Protein AF-A0A3B9Q1L4-F1 (afdb_monomer)

Foldseek 3Di:
DVVVVVVVVVVVCVVVVNDPADPVQCVDPVRVQQLLVVLVCVVVPVDDHDPVSNVVSPVQLVVQQVVVVVVLVVVVVLVVVCVVVVWDKDKDDPNNCCVPPPVRRSRGDDDDTDMDTDPVCVVVSVVD

Radius of gyration: 18.32 Å; Cα contacts (8 Å, |Δi|>4): 114; chains: 1; bounding box: 46×23×54 Å

Nearest PDB structures (foldseek):
  1sbx-assembly1_A  TM=4.280E-01  e=2.313E+00  Homo sapiens
  3eq5-assembly1_A  TM=3.734E-01  e=8.902E+00  Homo sapiens

pLDDT: mean 89.26, std 8.15, range [62.25, 97.38]

Mean predicted aligned error: 5.05 Å

Structure (mmCIF, N/CA/C/O backbone):
data_AF-A0A3B9Q1L4-F1
#
_entry.id   AF-A0A3B9Q1L4-F1
#
loop_
_atom_site.group_PDB
_atom_site.id
_atom_site.type_symbol
_atom_site.label_atom_id
_atom_site.label_alt_id
_atom_site.label_comp_id
_atom_site.label_asym_id
_atom_site.label_entity_id
_atom_site.label_seq_id
_atom_site.pdbx_PDB_ins_code
_atom_site.Cartn_x
_atom_site.Cartn_y
_atom_site.Cartn_z
_atom_site.occupancy
_atom_site.B_iso_or_equiv
_atom_site.auth_seq_id
_atom_site.auth_comp_id
_atom_site.auth_asym_id
_atom_site.auth_atom_id
_atom_site.pdbx_PDB_model_num
ATOM 1 N N . MET A 1 1 ? 1.280 -13.756 -6.391 1.00 62.25 1 MET A N 1
ATOM 2 C CA . MET A 1 1 ? 1.049 -12.297 -6.293 1.00 62.25 1 MET A CA 1
ATOM 3 C C . MET A 1 1 ? 1.694 -11.545 -7.456 1.00 62.25 1 MET A C 1
ATOM 5 O O . MET A 1 1 ? 0.978 -10.862 -8.173 1.00 62.25 1 MET A O 1
ATOM 9 N N . TYR A 1 2 ? 3.001 -11.703 -7.700 1.00 76.88 2 TYR A N 1
ATOM 10 C CA . TYR A 1 2 ? 3.711 -10.905 -8.712 1.00 76.88 2 TYR A CA 1
ATOM 11 C C . TYR A 1 2 ? 3.271 -11.139 -10.164 1.00 76.88 2 TYR A C 1
ATOM 13 O O . TYR A 1 2 ? 3.300 -10.200 -10.945 1.00 76.88 2 TYR A O 1
ATOM 21 N N . GLN A 1 3 ? 2.778 -12.331 -10.519 1.00 82.38 3 GLN A N 1
ATOM 22 C CA . GLN A 1 3 ? 2.306 -12.624 -11.883 1.00 82.38 3 GLN A CA 1
ATOM 23 C C . GLN A 1 3 ? 1.186 -11.680 -12.351 1.00 82.38 3 GLN A C 1
ATOM 25 O O . GLN A 1 3 ? 1.246 -11.145 -13.454 1.00 82.38 3 GLN A O 1
ATOM 30 N N . SER A 1 4 ? 0.200 -11.395 -11.496 1.00 86.06 4 SER A N 1
ATOM 31 C CA . SER A 1 4 ? -0.886 -10.466 -11.835 1.00 86.06 4 SER A CA 1
ATOM 32 C C . SER A 1 4 ? -0.387 -9.026 -11.984 1.00 86.06 4 SER A C 1
ATOM 34 O O . SER A 1 4 ? -0.851 -8.304 -12.862 1.00 86.06 4 SER A O 1
ATOM 36 N N . LEU A 1 5 ? 0.579 -8.614 -11.154 1.00 87.50 5 LEU A N 1
ATOM 37 C CA . LEU A 1 5 ? 1.187 -7.284 -11.216 1.00 87.50 5 LEU A CA 1
ATOM 38 C C . LEU A 1 5 ? 2.047 -7.105 -12.473 1.00 87.50 5 LEU A C 1
ATOM 40 O O . LEU A 1 5 ? 1.938 -6.091 -13.153 1.00 87.50 5 LEU A O 1
ATOM 44 N N . LEU A 1 6 ? 2.874 -8.096 -12.805 1.00 89.69 6 LEU A N 1
ATOM 45 C CA . LEU A 1 6 ? 3.672 -8.096 -14.030 1.00 89.69 6 LEU A CA 1
ATOM 46 C C . LEU A 1 6 ? 2.766 -8.113 -15.268 1.00 89.69 6 LEU A C 1
ATOM 48 O O . LEU A 1 6 ? 3.006 -7.363 -16.210 1.00 89.69 6 LEU A O 1
ATOM 52 N N . GLY A 1 7 ? 1.672 -8.879 -15.236 1.00 91.69 7 GLY A N 1
ATOM 53 C CA . GLY A 1 7 ? 0.651 -8.858 -16.284 1.00 91.69 7 GLY A CA 1
ATOM 54 C C . GLY A 1 7 ? -0.034 -7.494 -16.433 1.00 91.69 7 GLY A C 1
ATOM 55 O O . GLY A 1 7 ? -0.255 -7.043 -17.555 1.00 91.69 7 GLY A O 1
ATOM 56 N N . LEU A 1 8 ? -0.335 -6.807 -15.324 1.00 91.44 8 LEU A N 1
ATOM 57 C CA . LEU A 1 8 ? -0.854 -5.433 -15.339 1.00 91.44 8 LEU A CA 1
ATOM 58 C C . LEU A 1 8 ? 0.152 -4.467 -15.978 1.00 91.44 8 LEU A C 1
ATOM 60 O O . LEU A 1 8 ? -0.217 -3.697 -16.864 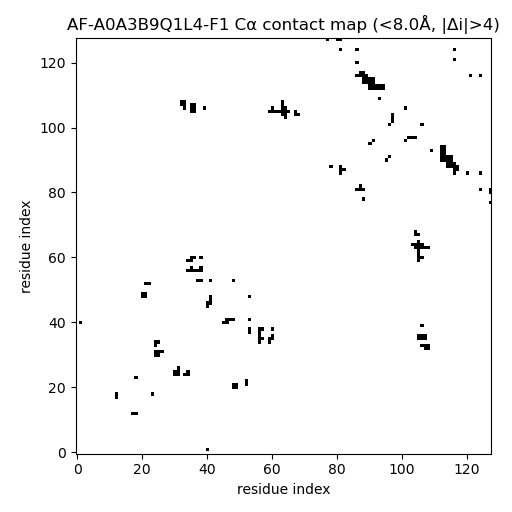1.00 91.44 8 LEU A O 1
ATOM 64 N N . LEU A 1 9 ? 1.414 -4.522 -15.542 1.00 92.12 9 LEU A N 1
ATOM 65 C CA . LEU A 1 9 ? 2.498 -3.696 -16.069 1.00 92.12 9 LEU A CA 1
ATOM 66 C C . LEU A 1 9 ? 2.679 -3.906 -17.573 1.00 92.12 9 LEU A C 1
ATOM 68 O O . LEU A 1 9 ? 2.784 -2.926 -18.305 1.00 92.12 9 LEU A O 1
ATOM 72 N N . GLN A 1 10 ? 2.647 -5.157 -18.038 1.00 92.50 10 GLN A N 1
ATOM 73 C CA . GLN A 1 10 ? 2.763 -5.474 -19.459 1.00 92.50 10 GLN A CA 1
ATOM 74 C C . GLN A 1 10 ? 1.587 -4.905 -20.259 1.00 92.50 10 GLN A C 1
ATOM 76 O O . GLN A 1 10 ? 1.806 -4.165 -21.210 1.00 92.50 10 GLN A O 1
ATOM 81 N N . LYS A 1 11 ? 0.342 -5.141 -19.822 1.00 93.94 11 LYS A N 1
ATOM 82 C CA . LYS A 1 11 ? -0.847 -4.588 -20.496 1.00 93.94 11 LYS A CA 1
ATOM 83 C C . LYS A 1 11 ? -0.821 -3.061 -20.560 1.00 93.94 11 LYS A C 1
ATOM 85 O O . LYS A 1 11 ? -1.193 -2.476 -21.576 1.00 93.94 11 LYS A O 1
ATOM 90 N N . ARG A 1 12 ? -0.388 -2.398 -19.480 1.00 94.25 12 ARG A N 1
ATOM 91 C CA . ARG A 1 12 ? -0.272 -0.935 -19.452 1.00 94.25 12 ARG A CA 1
ATOM 92 C C . ARG A 1 12 ? 0.834 -0.449 -20.385 1.00 94.25 12 ARG A C 1
ATOM 94 O O . ARG A 1 12 ? 0.619 0.517 -21.108 1.00 94.25 12 ARG A O 1
ATOM 101 N N . LYS A 1 13 ? 1.979 -1.133 -20.402 1.00 94.19 13 LYS A N 1
ATOM 102 C CA . LYS A 1 13 ? 3.096 -0.859 -21.312 1.00 94.19 13 LYS A CA 1
ATOM 103 C C . LYS A 1 13 ? 2.669 -0.976 -22.780 1.00 94.19 13 LYS A C 1
ATOM 105 O O . LYS A 1 13 ? 2.971 -0.074 -23.559 1.00 94.19 13 LYS A O 1
ATOM 110 N N . ASP A 1 14 ? 1.922 -2.020 -23.136 1.00 94.19 14 ASP A N 1
ATOM 111 C CA . ASP A 1 14 ? 1.402 -2.221 -24.495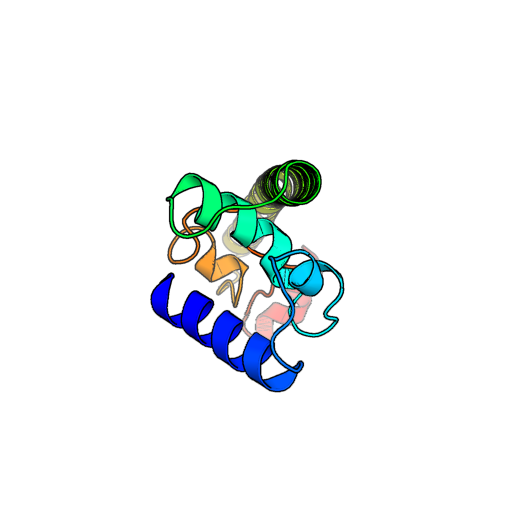 1.00 94.19 14 ASP A CA 1
ATOM 112 C C . ASP A 1 14 ? 0.493 -1.054 -24.918 1.00 94.19 14 ASP A C 1
ATOM 114 O O . ASP A 1 14 ? 0.651 -0.498 -26.005 1.00 94.19 14 ASP A O 1
ATOM 118 N N . ALA A 1 15 ? -0.398 -0.610 -24.024 1.00 93.62 15 ALA A N 1
ATOM 119 C CA . ALA A 1 15 ? -1.309 0.510 -24.275 1.00 93.62 15 ALA A CA 1
ATOM 120 C C . ALA A 1 15 ? -0.604 1.873 -24.431 1.00 93.62 15 ALA A C 1
ATOM 122 O O . ALA A 1 15 ? -1.155 2.778 -25.052 1.00 93.62 15 ALA A O 1
ATOM 123 N N . LEU A 1 16 ? 0.604 2.031 -23.880 1.00 92.62 16 LEU A N 1
ATOM 124 C CA . LEU A 1 16 ? 1.411 3.254 -23.972 1.00 92.62 16 LEU A CA 1
ATOM 125 C C . LEU A 1 16 ? 2.371 3.263 -25.174 1.00 92.62 16 LEU A C 1
ATOM 127 O O . LEU A 1 16 ? 3.223 4.145 -25.264 1.00 92.62 16 LEU A O 1
ATOM 131 N N . GLY A 1 17 ? 2.279 2.283 -26.078 1.00 92.19 17 GLY A N 1
ATOM 132 C CA . GLY A 1 17 ? 3.183 2.181 -27.224 1.00 92.19 17 GLY A CA 1
ATOM 133 C C . GLY A 1 17 ? 4.559 1.609 -26.873 1.00 92.19 17 GLY A C 1
ATOM 134 O O . GLY A 1 17 ? 5.548 1.962 -27.506 1.00 92.19 17 GLY A O 1
ATOM 135 N N . ASN A 1 18 ? 4.629 0.715 -25.880 1.00 90.00 18 ASN A N 1
ATOM 136 C CA . ASN A 1 18 ? 5.838 -0.017 -25.494 1.00 90.00 18 ASN A CA 1
ATOM 137 C C . ASN A 1 18 ? 7.042 0.857 -25.089 1.00 90.00 18 ASN A C 1
ATOM 139 O O . ASN A 1 18 ? 8.124 0.728 -25.666 1.00 90.00 18 ASN A O 1
ATOM 143 N N . PRO A 1 19 ? 6.910 1.699 -24.046 1.00 91.81 19 PRO A N 1
ATOM 144 C CA . PRO A 1 19 ? 8.033 2.474 -23.534 1.00 91.81 19 PRO A CA 1
ATOM 145 C C . PRO A 1 19 ? 9.210 1.582 -23.108 1.00 91.81 19 PRO A C 1
ATOM 147 O O . PRO A 1 19 ? 9.038 0.509 -22.520 1.00 91.81 19 PRO A O 1
ATOM 150 N N . THR A 1 20 ? 10.426 2.056 -23.372 1.00 89.56 20 THR A N 1
ATOM 151 C CA . THR A 1 20 ? 11.665 1.382 -22.966 1.00 89.56 20 THR A CA 1
ATOM 152 C C . THR A 1 20 ? 11.952 1.605 -21.479 1.00 89.56 20 THR A C 1
ATOM 154 O O . THR A 1 20 ? 11.735 2.691 -20.938 1.00 89.56 20 THR A O 1
ATOM 157 N N . GLY A 1 21 ? 12.485 0.579 -20.812 1.00 91.19 21 GLY A N 1
ATOM 158 C CA . GLY A 1 21 ? 12.819 0.630 -19.388 1.00 91.19 21 GLY A CA 1
ATOM 159 C C . GLY A 1 21 ? 11.586 0.709 -18.483 1.00 91.19 21 GLY A C 1
ATOM 160 O O . GLY A 1 21 ? 10.496 0.279 -18.857 1.00 91.19 21 GLY A O 1
ATOM 161 N N . TRP A 1 22 ? 11.773 1.250 -17.277 1.00 94.38 22 TRP A N 1
ATOM 162 C CA . TRP A 1 22 ? 10.743 1.283 -16.226 1.00 94.38 22 TRP A CA 1
ATOM 163 C C . TRP A 1 22 ? 10.403 2.693 -15.727 1.00 94.38 22 TRP A C 1
ATOM 165 O O . TRP A 1 22 ? 9.458 2.862 -14.962 1.00 94.38 22 TRP A O 1
ATOM 175 N N . SER A 1 23 ? 11.108 3.731 -16.190 1.00 93.25 23 SER A N 1
ATOM 176 C CA . SER A 1 23 ? 10.877 5.120 -15.754 1.00 93.25 23 SER A CA 1
ATOM 177 C C . SER A 1 23 ? 9.491 5.656 -16.128 1.00 93.25 23 SER A C 1
ATOM 179 O O . SER A 1 23 ? 9.031 6.637 -15.547 1.00 93.25 23 SER A O 1
ATOM 181 N N . TRP A 1 24 ? 8.815 5.021 -17.088 1.00 93.94 24 TRP A N 1
ATOM 182 C CA . TRP A 1 24 ? 7.434 5.337 -17.450 1.00 93.94 24 TRP A CA 1
ATOM 183 C C . TRP A 1 24 ? 6.451 5.050 -16.307 1.00 93.94 24 TRP A C 1
ATOM 185 O O . TRP A 1 24 ? 5.453 5.751 -16.207 1.00 93.94 24 TRP A O 1
ATOM 195 N N . VAL A 1 25 ? 6.752 4.102 -15.407 1.00 94.06 25 VAL A N 1
ATOM 196 C CA . VAL A 1 25 ? 5.880 3.757 -14.271 1.00 94.06 25 VAL A CA 1
ATOM 197 C C . VAL A 1 25 ? 5.672 4.954 -13.345 1.00 94.06 25 VAL A C 1
ATOM 199 O O . VAL A 1 25 ? 4.549 5.210 -12.932 1.00 94.06 25 VAL A O 1
ATOM 202 N N . ILE A 1 26 ? 6.726 5.732 -13.076 1.00 91.44 26 ILE A N 1
ATOM 203 C CA . ILE A 1 26 ? 6.632 6.934 -12.228 1.00 91.44 26 ILE A CA 1
ATOM 204 C C . ILE A 1 26 ? 5.768 8.012 -12.897 1.00 91.44 26 ILE A C 1
ATOM 206 O O . ILE A 1 26 ? 5.041 8.743 -12.228 1.00 91.44 26 ILE A O 1
ATOM 210 N N . LYS A 1 27 ? 5.878 8.138 -14.222 1.00 90.56 27 LYS A N 1
ATOM 211 C CA . LYS A 1 27 ? 5.227 9.203 -14.996 1.00 90.56 27 LYS A CA 1
ATOM 212 C C . LYS A 1 27 ? 3.775 8.884 -15.339 1.00 90.56 27 LYS A C 1
ATOM 214 O O . LYS A 1 27 ? 3.037 9.782 -15.734 1.00 90.56 27 LYS A O 1
ATOM 219 N N . ASP A 1 28 ? 3.376 7.624 -15.225 1.00 92.94 28 ASP A N 1
ATOM 220 C CA . ASP A 1 28 ? 2.030 7.187 -15.546 1.00 92.94 28 ASP A CA 1
ATOM 221 C C . ASP A 1 28 ? 1.065 7.498 -14.385 1.00 92.94 28 ASP A C 1
ATOM 223 O O . ASP A 1 28 ? 1.212 6.938 -13.297 1.00 92.94 28 ASP A O 1
ATOM 227 N N . PRO A 1 29 ? 0.044 8.350 -14.587 1.00 89.69 29 PRO A N 1
ATOM 228 C CA . PRO A 1 29 ? -0.847 8.777 -13.508 1.00 89.69 29 PRO A CA 1
ATOM 229 C C . PRO A 1 29 ? -1.770 7.663 -13.000 1.00 89.69 29 PRO A C 1
ATOM 231 O O . PRO A 1 29 ? -2.375 7.810 -11.943 1.00 89.69 29 PRO A O 1
ATOM 234 N N . VAL A 1 30 ? -1.910 6.565 -13.748 1.00 89.69 30 VAL A N 1
ATOM 235 C CA . VAL A 1 30 ? -2.757 5.432 -13.375 1.00 89.69 30 VAL A CA 1
ATOM 236 C C . VAL A 1 30 ? -1.989 4.464 -12.495 1.00 89.69 30 VAL A C 1
ATOM 238 O O . VAL A 1 30 ? -2.577 3.918 -11.573 1.00 89.69 30 VAL A O 1
ATOM 241 N N . ILE A 1 31 ? -0.702 4.233 -12.764 1.00 90.81 31 ILE A N 1
ATOM 242 C CA . ILE A 1 31 ? 0.075 3.195 -12.074 1.00 90.81 31 ILE A CA 1
ATOM 243 C C . ILE A 1 31 ? 1.247 3.726 -11.241 1.00 90.81 31 ILE A C 1
ATOM 245 O O . ILE A 1 31 ? 1.965 2.933 -10.643 1.00 90.81 31 ILE A O 1
ATOM 249 N N . ASN A 1 32 ? 1.471 5.035 -11.136 1.00 91.00 32 ASN A N 1
ATOM 250 C CA . ASN A 1 32 ? 2.572 5.554 -10.312 1.00 91.00 32 ASN A CA 1
ATOM 251 C C . ASN A 1 32 ? 2.517 5.072 -8.848 1.00 91.00 32 ASN A C 1
ATOM 253 O O . ASN A 1 32 ? 3.557 4.936 -8.200 1.00 91.00 32 ASN A O 1
ATOM 257 N N . PHE A 1 33 ? 1.336 4.713 -8.341 1.00 88.00 33 PHE A N 1
ATOM 258 C CA . PHE A 1 33 ? 1.152 4.171 -7.000 1.00 88.00 33 PHE A CA 1
ATOM 259 C C . PHE A 1 33 ? 1.838 2.806 -6.785 1.00 88.00 33 PHE A C 1
ATOM 261 O O . PHE A 1 33 ? 2.042 2.403 -5.642 1.00 88.00 33 PHE A O 1
ATOM 268 N N . ILE A 1 34 ? 2.233 2.081 -7.839 1.00 89.94 34 ILE A N 1
ATOM 269 C CA . ILE A 1 34 ? 3.015 0.837 -7.702 1.00 89.94 34 ILE A CA 1
ATOM 270 C C . ILE A 1 34 ? 4.531 1.064 -7.740 1.00 89.94 34 ILE A C 1
ATOM 272 O O . ILE A 1 34 ? 5.286 0.102 -7.613 1.00 89.94 34 ILE A O 1
ATOM 276 N N . THR A 1 35 ? 5.003 2.312 -7.845 1.00 93.50 35 THR A N 1
ATOM 277 C CA . THR A 1 35 ? 6.443 2.644 -7.839 1.00 93.50 35 THR A CA 1
ATOM 278 C C . THR A 1 35 ? 7.218 2.015 -6.667 1.00 93.50 35 THR A C 1
ATOM 280 O O . THR A 1 35 ? 8.264 1.421 -6.923 1.00 93.50 35 THR A O 1
ATOM 283 N N . PRO A 1 36 ? 6.733 2.031 -5.407 1.00 93.31 36 PRO A N 1
ATOM 284 C CA . PRO A 1 36 ? 7.427 1.379 -4.292 1.00 93.31 36 PRO A CA 1
ATOM 285 C C . PRO A 1 36 ? 7.551 -0.141 -4.468 1.00 93.31 36 PRO A C 1
ATOM 287 O O . PRO A 1 36 ? 8.490 -0.760 -3.975 1.00 93.31 36 PRO A O 1
ATOM 290 N N . THR A 1 37 ? 6.618 -0.766 -5.195 1.00 91.88 37 THR A N 1
ATOM 291 C CA . THR A 1 37 ? 6.672 -2.207 -5.478 1.00 91.88 37 THR A CA 1
ATOM 292 C C . THR A 1 37 ? 7.798 -2.553 -6.457 1.00 91.88 37 THR A C 1
ATOM 294 O O . THR A 1 37 ? 8.299 -3.677 -6.418 1.00 91.88 37 THR A O 1
ATOM 297 N N . LEU A 1 38 ? 8.260 -1.604 -7.286 1.00 93.56 38 LEU A N 1
ATOM 298 C CA . LEU A 1 38 ? 9.406 -1.826 -8.176 1.00 93.56 38 LEU A CA 1
ATOM 299 C C . LEU A 1 38 ? 10.673 -2.186 -7.395 1.00 93.56 38 LEU A C 1
ATOM 301 O O . LEU A 1 38 ? 11.407 -3.065 -7.836 1.00 93.56 38 LEU A O 1
ATOM 305 N N . HIS A 1 39 ? 10.881 -1.582 -6.218 1.00 94.88 39 HIS A N 1
ATOM 306 C CA . HIS A 1 39 ? 12.006 -1.911 -5.340 1.00 94.88 39 HIS A CA 1
ATOM 307 C C . HIS A 1 39 ? 12.012 -3.401 -4.973 1.00 94.88 39 HIS A C 1
ATOM 309 O O . HIS A 1 39 ? 13.039 -4.069 -5.058 1.00 94.88 39 HIS A O 1
ATOM 315 N N . ILE A 1 40 ? 10.846 -3.942 -4.611 1.00 92.56 40 ILE A N 1
ATOM 316 C CA . ILE A 1 40 ? 10.709 -5.353 -4.237 1.00 92.56 40 ILE A CA 1
ATOM 317 C C . ILE A 1 40 ? 10.856 -6.268 -5.449 1.00 92.56 40 ILE A C 1
ATOM 319 O O . ILE A 1 40 ? 11.553 -7.271 -5.358 1.00 92.56 40 ILE A O 1
ATOM 323 N N . LEU A 1 41 ? 10.252 -5.917 -6.587 1.00 92.56 41 LEU A N 1
ATOM 324 C CA . LEU A 1 41 ? 10.393 -6.697 -7.817 1.00 92.56 41 LEU A CA 1
ATOM 325 C C . LEU A 1 41 ? 11.850 -6.766 -8.291 1.00 92.56 41 LEU A C 1
ATOM 327 O O . LEU A 1 41 ? 12.275 -7.816 -8.761 1.00 92.56 41 LEU A O 1
ATOM 331 N N . GLU A 1 42 ? 12.615 -5.681 -8.157 1.00 94.69 42 GLU A N 1
ATOM 332 C CA . GLU A 1 42 ? 14.049 -5.692 -8.450 1.00 94.69 42 GLU A CA 1
ATOM 333 C C . GLU A 1 42 ? 14.818 -6.565 -7.455 1.00 94.69 42 GLU A C 1
ATOM 335 O O . GLU A 1 42 ? 15.600 -7.418 -7.873 1.00 94.69 42 GLU A O 1
ATOM 340 N N . LYS A 1 43 ? 14.573 -6.399 -6.146 1.00 93.94 43 LYS A N 1
ATOM 341 C CA . LYS A 1 43 ? 15.245 -7.193 -5.104 1.00 93.94 43 LYS A CA 1
ATOM 342 C C . LYS A 1 43 ? 14.993 -8.691 -5.243 1.00 93.94 43 LYS A C 1
ATOM 344 O O . LYS A 1 43 ? 15.887 -9.484 -4.965 1.00 93.94 43 LYS A O 1
ATOM 349 N N . ASP A 1 44 ? 13.789 -9.054 -5.670 1.00 93.19 44 ASP A N 1
ATOM 350 C CA . ASP A 1 44 ? 13.374 -10.436 -5.893 1.00 93.19 44 ASP A CA 1
ATOM 351 C C . ASP A 1 44 ? 13.773 -10.937 -7.310 1.00 93.19 44 ASP A C 1
ATOM 353 O O . ASP A 1 44 ? 13.469 -12.070 -7.677 1.00 93.19 44 ASP A O 1
ATOM 357 N N . GLY A 1 45 ? 14.476 -10.123 -8.113 1.00 94.19 45 GLY A N 1
ATOM 358 C CA . GLY A 1 45 ? 15.068 -10.518 -9.398 1.00 94.19 45 GLY A CA 1
ATOM 359 C C . GLY A 1 45 ? 14.103 -10.559 -10.588 1.00 94.19 45 GLY A C 1
ATOM 360 O O . GLY A 1 45 ? 14.438 -11.106 -11.637 1.00 94.19 45 GLY A O 1
ATOM 361 N N . HIS A 1 46 ? 12.904 -9.990 -10.459 1.00 93.06 46 HIS A N 1
ATOM 362 C CA . HIS A 1 46 ? 11.885 -9.995 -11.514 1.00 93.06 46 HIS A CA 1
ATOM 363 C C . HIS A 1 46 ? 12.098 -8.928 -12.591 1.00 93.06 46 HIS A C 1
ATOM 365 O O . HIS A 1 46 ? 11.510 -9.016 -13.669 1.00 93.06 46 HIS A O 1
ATOM 371 N N . LEU A 1 47 ? 12.898 -7.903 -12.305 1.00 93.12 47 LEU A N 1
ATOM 372 C CA . LEU A 1 47 ? 13.204 -6.822 -13.234 1.00 93.12 47 LEU A CA 1
ATOM 373 C C . LEU A 1 47 ? 14.560 -6.191 -12.905 1.00 93.12 47 LEU A C 1
ATOM 375 O O . LEU A 1 47 ? 15.144 -6.457 -11.859 1.00 93.12 47 LEU A O 1
ATOM 379 N N . ILE A 1 48 ? 15.040 -5.334 -13.804 1.00 94.50 48 ILE A N 1
ATOM 380 C CA . ILE A 1 48 ? 16.275 -4.562 -13.638 1.00 94.50 48 ILE A CA 1
ATOM 381 C C . ILE A 1 48 ? 15.916 -3.082 -13.777 1.00 94.50 48 ILE A C 1
ATOM 383 O O . ILE A 1 48 ? 15.350 -2.687 -14.801 1.00 94.50 48 ILE A O 1
ATOM 387 N N . LEU A 1 49 ? 16.220 -2.269 -12.763 1.00 95.50 49 LEU A N 1
ATOM 388 C CA . LEU A 1 49 ? 15.980 -0.825 -12.776 1.00 95.50 49 LEU A CA 1
ATOM 389 C C . LEU A 1 49 ? 17.266 -0.063 -13.108 1.00 95.50 49 LEU A C 1
ATOM 391 O O . LEU A 1 49 ? 18.380 -0.533 -12.877 1.00 95.50 49 LEU A O 1
ATOM 395 N N . SER A 1 50 ? 17.109 1.153 -13.636 1.00 95.38 50 SER A N 1
ATOM 396 C CA . SER A 1 50 ? 18.211 2.115 -13.673 1.00 95.38 50 SER A CA 1
ATOM 397 C C . SER A 1 50 ? 18.561 2.571 -12.255 1.00 95.38 50 SER A C 1
ATOM 399 O O . SER A 1 50 ? 17.712 2.541 -11.363 1.00 95.38 50 SER A O 1
ATOM 401 N N . THR A 1 51 ? 19.788 3.051 -12.048 1.00 95.25 51 THR A N 1
ATOM 402 C CA . THR A 1 51 ? 20.269 3.519 -10.736 1.00 95.25 51 THR A CA 1
ATOM 403 C C . THR A 1 51 ? 19.340 4.555 -10.097 1.00 95.25 51 THR A C 1
ATOM 405 O O . THR A 1 51 ? 19.011 4.442 -8.917 1.00 95.25 51 THR A O 1
ATOM 408 N N . ASP A 1 52 ? 18.862 5.529 -10.877 1.00 94.69 52 ASP A N 1
ATOM 409 C CA . ASP A 1 52 ? 17.953 6.568 -10.377 1.00 94.69 52 ASP A CA 1
ATOM 410 C C . ASP A 1 52 ? 16.602 6.002 -9.943 1.00 94.69 52 ASP A C 1
ATOM 412 O O . ASP A 1 52 ? 16.083 6.356 -8.885 1.00 94.69 52 ASP A O 1
ATOM 416 N N . LEU A 1 53 ? 16.041 5.094 -10.742 1.00 95.06 53 LEU A N 1
ATOM 417 C CA . LEU A 1 53 ? 14.747 4.487 -10.461 1.00 95.06 53 LEU A CA 1
ATOM 418 C C . LEU A 1 53 ? 14.820 3.528 -9.270 1.00 95.06 53 LEU A C 1
ATOM 420 O O . LEU A 1 53 ? 13.910 3.518 -8.443 1.00 95.06 53 LEU A O 1
ATOM 424 N N . ARG A 1 54 ? 15.919 2.774 -9.149 1.00 96.75 54 ARG A N 1
ATOM 425 C CA . ARG A 1 54 ? 16.217 1.942 -7.979 1.00 96.75 54 ARG A CA 1
ATOM 426 C C . ARG A 1 54 ? 16.182 2.783 -6.712 1.00 96.75 54 ARG A C 1
ATOM 428 O O . ARG A 1 54 ? 15.352 2.518 -5.846 1.00 96.75 54 ARG A O 1
ATOM 435 N N . ARG A 1 55 ? 17.006 3.836 -6.655 1.00 96.75 55 ARG A N 1
ATOM 436 C CA . ARG A 1 55 ? 17.084 4.742 -5.502 1.00 96.75 55 ARG A CA 1
ATOM 437 C C . ARG A 1 55 ? 15.723 5.353 -5.172 1.00 96.75 55 ARG A C 1
ATOM 439 O O . ARG A 1 55 ? 15.290 5.289 -4.029 1.00 96.75 55 ARG A O 1
ATOM 446 N N . HIS A 1 56 ? 15.014 5.871 -6.173 1.00 95.62 56 HIS A N 1
ATOM 447 C CA . HIS A 1 56 ? 13.706 6.489 -5.960 1.00 95.62 56 HIS A CA 1
ATOM 448 C C . HIS A 1 56 ? 12.654 5.499 -5.431 1.00 95.62 56 HIS A C 1
ATOM 450 O O . HIS A 1 56 ? 11.926 5.804 -4.487 1.00 95.62 56 HIS A O 1
ATOM 456 N N . SER A 1 57 ? 12.572 4.299 -6.016 1.00 95.50 57 SER A N 1
ATOM 457 C CA . SER A 1 57 ? 11.628 3.268 -5.566 1.00 95.50 57 SER A CA 1
ATOM 458 C C . SER A 1 57 ? 11.936 2.771 -4.149 1.00 95.50 57 SER A C 1
ATOM 460 O O . SER A 1 57 ? 11.010 2.520 -3.378 1.00 95.50 57 SER A O 1
ATOM 462 N N . GLU A 1 58 ? 13.219 2.682 -3.788 1.00 96.44 58 GLU A N 1
ATOM 463 C CA . GLU A 1 58 ? 13.680 2.304 -2.451 1.00 96.44 58 GLU A CA 1
ATOM 464 C C . GLU A 1 58 ? 13.340 3.370 -1.403 1.00 96.44 58 GLU A C 1
ATOM 466 O O . GLU A 1 58 ? 12.766 3.049 -0.361 1.00 96.44 58 GLU A O 1
ATOM 471 N N . GLU A 1 59 ? 13.630 4.642 -1.689 1.00 96.38 59 GLU A N 1
ATOM 472 C CA . GLU A 1 59 ? 13.273 5.769 -0.819 1.00 96.38 59 GLU A CA 1
ATOM 473 C C . GLU A 1 59 ? 11.762 5.784 -0.539 1.00 96.38 59 GLU A C 1
ATOM 475 O O . GLU A 1 59 ? 11.336 5.890 0.613 1.00 96.38 59 GLU A O 1
ATOM 480 N N . LEU A 1 60 ? 10.933 5.609 -1.575 1.00 95.00 60 LEU A N 1
ATOM 481 C CA . LEU A 1 60 ? 9.480 5.524 -1.417 1.00 95.00 60 LEU A CA 1
ATOM 482 C C . LEU A 1 60 ? 9.053 4.319 -0.570 1.00 95.00 60 LEU A C 1
ATOM 484 O O . LEU A 1 60 ? 8.207 4.469 0.314 1.00 95.00 60 LEU A O 1
ATOM 488 N N . TYR A 1 61 ? 9.638 3.143 -0.807 1.00 94.81 61 TYR A N 1
ATOM 489 C CA . TYR A 1 61 ? 9.334 1.929 -0.050 1.00 94.81 61 TYR A CA 1
ATOM 490 C C . TYR A 1 61 ? 9.606 2.107 1.451 1.00 94.81 61 TYR A C 1
ATOM 492 O O . TYR A 1 61 ? 8.755 1.780 2.288 1.00 94.81 61 TYR A O 1
ATOM 500 N N . TRP A 1 62 ? 10.767 2.657 1.814 1.00 94.88 62 TRP A N 1
ATOM 501 C CA . TRP A 1 62 ? 11.129 2.853 3.219 1.00 94.88 62 TRP A CA 1
ATOM 502 C C . TRP A 1 62 ? 10.342 3.980 3.882 1.00 94.88 62 TRP A C 1
ATOM 504 O O . TRP A 1 62 ? 9.905 3.818 5.024 1.00 94.88 62 TRP A O 1
ATOM 514 N N . ASN A 1 63 ? 10.066 5.069 3.162 1.00 93.44 63 ASN A N 1
ATOM 515 C CA . ASN A 1 63 ? 9.197 6.136 3.655 1.00 93.44 63 ASN A CA 1
ATOM 516 C C . ASN A 1 63 ? 7.788 5.616 3.963 1.00 93.44 63 ASN A C 1
ATOM 518 O O . ASN A 1 63 ? 7.246 5.905 5.033 1.00 93.44 63 ASN A O 1
ATOM 522 N N . LEU A 1 64 ? 7.217 4.799 3.072 1.00 91.31 64 LEU A N 1
ATOM 523 C CA . LEU A 1 64 ? 5.920 4.163 3.298 1.00 91.31 64 LEU A CA 1
ATOM 524 C C . LEU A 1 64 ? 5.959 3.164 4.447 1.00 91.31 64 LEU A C 1
ATOM 526 O O . LEU A 1 64 ? 5.058 3.165 5.280 1.00 91.31 64 LEU A O 1
ATOM 530 N N . THR A 1 65 ? 7.010 2.352 4.534 1.00 90.69 65 THR A N 1
ATOM 531 C CA . THR A 1 65 ? 7.184 1.407 5.643 1.00 90.69 65 THR A CA 1
ATOM 532 C C . THR A 1 65 ? 7.184 2.143 6.981 1.00 90.69 65 THR A C 1
ATOM 534 O O . THR A 1 65 ? 6.391 1.821 7.863 1.00 90.69 65 THR A O 1
ATOM 537 N N . ALA A 1 66 ? 8.001 3.189 7.116 1.00 90.88 66 ALA A N 1
ATOM 538 C CA . ALA A 1 66 ? 8.077 3.974 8.342 1.00 90.88 66 ALA A CA 1
ATOM 539 C C . ALA A 1 66 ? 6.756 4.700 8.654 1.00 90.88 66 ALA A C 1
ATOM 541 O O . ALA A 1 66 ? 6.344 4.781 9.813 1.00 90.88 66 ALA A O 1
ATOM 542 N N . PHE A 1 67 ? 6.079 5.227 7.631 1.00 88.31 67 PHE A N 1
ATOM 543 C CA . PHE A 1 67 ? 4.760 5.842 7.773 1.00 88.31 67 PHE A CA 1
ATOM 544 C C . PHE A 1 67 ? 3.724 4.851 8.315 1.00 88.31 67 PHE A C 1
ATOM 546 O O . PHE A 1 67 ? 2.995 5.184 9.253 1.00 88.31 67 PHE A O 1
ATOM 553 N N . TRP A 1 68 ? 3.696 3.629 7.780 1.00 85.69 68 TRP A N 1
ATOM 554 C CA . TRP A 1 68 ? 2.750 2.600 8.200 1.00 85.69 68 TRP A CA 1
ATOM 555 C C . TRP A 1 68 ? 3.029 2.040 9.574 1.00 85.69 68 TRP A C 1
ATOM 557 O O . TRP A 1 68 ? 2.086 1.929 10.346 1.00 85.69 68 TRP A O 1
ATOM 567 N N . MET A 1 69 ? 4.290 1.808 9.931 1.00 85.75 69 MET A N 1
ATOM 568 C CA . MET A 1 69 ? 4.652 1.381 11.287 1.00 85.75 69 MET A CA 1
ATOM 569 C C . MET A 1 69 ? 4.119 2.352 12.351 1.00 85.75 69 MET A C 1
ATOM 571 O O . MET A 1 69 ? 3.579 1.939 13.375 1.00 85.75 69 MET A O 1
ATOM 575 N N . ARG A 1 70 ? 4.203 3.667 12.098 1.00 87.31 70 ARG A N 1
ATOM 576 C CA . ARG A 1 70 ? 3.651 4.677 13.018 1.00 87.31 70 ARG A CA 1
ATOM 577 C C . ARG A 1 70 ? 2.123 4.647 13.075 1.00 87.31 70 ARG A C 1
ATOM 579 O O . ARG A 1 70 ? 1.545 4.804 14.149 1.00 87.31 70 ARG A O 1
ATOM 586 N N . ARG A 1 71 ? 1.456 4.464 11.933 1.00 85.62 71 ARG A N 1
ATOM 587 C CA . ARG A 1 71 ? -0.012 4.397 11.873 1.00 85.62 71 ARG A CA 1
ATOM 588 C C . ARG A 1 71 ? -0.567 3.120 12.472 1.00 85.62 71 ARG A C 1
ATOM 590 O O . ARG A 1 71 ? -1.593 3.190 13.130 1.00 85.62 71 ARG A O 1
ATOM 597 N N . GLU A 1 72 ? 0.109 1.996 12.290 1.00 84.56 72 GLU A N 1
ATOM 598 C CA . GLU A 1 72 ? -0.237 0.715 12.898 1.00 84.56 72 GLU A CA 1
ATOM 599 C C . GLU A 1 72 ? -0.268 0.840 14.424 1.00 84.56 72 GLU A C 1
ATOM 601 O O . GLU A 1 72 ? -1.236 0.425 15.056 1.00 84.56 72 GLU A O 1
ATOM 606 N N . HIS A 1 73 ? 0.726 1.512 15.016 1.00 85.62 73 HIS A N 1
ATOM 607 C CA . HIS A 1 73 ? 0.728 1.795 16.451 1.00 85.62 73 HIS A CA 1
ATOM 608 C C . HIS A 1 73 ? -0.498 2.615 16.886 1.00 85.62 73 HIS A C 1
ATOM 610 O O . HIS A 1 73 ? -1.170 2.260 17.854 1.00 85.62 73 HIS A O 1
ATOM 616 N N . LYS A 1 74 ? -0.841 3.676 16.142 1.00 87.75 74 LYS A N 1
ATOM 617 C CA . LYS A 1 74 ? -2.054 4.464 16.414 1.00 87.75 74 LYS A CA 1
ATOM 618 C C . LYS A 1 74 ? -3.328 3.630 16.240 1.00 87.75 74 LYS A C 1
ATOM 620 O O . LYS A 1 74 ? -4.248 3.758 17.034 1.00 87.75 74 LYS A O 1
ATOM 625 N N . MET A 1 75 ? -3.375 2.767 15.232 1.00 87.50 75 MET A N 1
ATOM 626 C CA . MET A 1 75 ? -4.513 1.896 14.941 1.00 87.50 75 MET A CA 1
ATOM 627 C C . MET A 1 75 ? -4.737 0.897 16.083 1.00 87.50 75 MET A C 1
ATOM 629 O O . MET A 1 75 ? -5.854 0.774 16.568 1.00 87.50 75 MET A O 1
ATOM 633 N N . LYS A 1 76 ? -3.663 0.294 16.612 1.00 88.19 76 LYS A N 1
ATOM 634 C CA . LYS A 1 76 ? -3.713 -0.550 17.819 1.00 88.19 76 LYS A CA 1
ATOM 635 C C . LYS A 1 76 ? -4.285 0.199 19.022 1.00 88.19 76 LYS A C 1
ATOM 637 O O . LYS A 1 76 ? -5.099 -0.357 19.749 1.00 88.19 76 LYS A O 1
ATOM 642 N N . TRP A 1 77 ? -3.906 1.464 19.208 1.00 91.38 77 TRP A N 1
ATOM 643 C CA . TRP A 1 77 ? -4.487 2.295 20.264 1.00 91.38 77 TRP A CA 1
ATOM 644 C C . TRP A 1 77 ? -5.987 2.559 20.053 1.00 91.38 77 TRP A C 1
ATOM 646 O O . TRP A 1 77 ? -6.740 2.448 21.016 1.00 91.38 77 TRP A O 1
ATOM 656 N N . ILE A 1 78 ? -6.427 2.857 18.822 1.00 92.06 78 ILE A N 1
ATOM 657 C CA . ILE A 1 78 ? -7.851 3.074 18.495 1.00 92.06 78 ILE A CA 1
ATOM 658 C C . ILE A 1 78 ? -8.661 1.802 18.767 1.00 92.06 78 ILE A C 1
ATOM 660 O O . ILE A 1 78 ? -9.655 1.864 19.483 1.00 92.06 78 ILE A O 1
ATOM 664 N N . LEU A 1 79 ? -8.212 0.645 18.267 1.00 91.88 79 LEU A N 1
ATOM 665 C CA . LEU A 1 79 ? -8.892 -0.633 18.510 1.00 91.88 79 LEU A CA 1
ATOM 666 C C . LEU A 1 79 ? -8.982 -0.961 20.001 1.00 91.88 79 LEU A C 1
ATOM 668 O O . LEU A 1 79 ? -10.001 -1.461 20.455 1.00 91.88 79 LEU A O 1
ATOM 672 N N . HIS A 1 80 ? -7.948 -0.625 20.773 1.00 93.69 80 HIS A N 1
ATOM 673 C CA . HIS A 1 80 ? -7.969 -0.786 22.226 1.00 93.69 80 HIS A CA 1
ATOM 674 C C . HIS A 1 80 ? -8.997 0.120 22.918 1.00 93.69 80 HIS A C 1
ATOM 676 O O . HIS A 1 80 ? -9.566 -0.266 23.934 1.00 93.69 80 HIS A O 1
ATOM 682 N N . GLN A 1 81 ? -9.244 1.332 22.407 1.00 96.06 81 GLN A N 1
ATOM 683 C CA . GLN A 1 81 ? -10.332 2.170 22.929 1.00 96.06 81 GLN A CA 1
ATOM 684 C C . GLN A 1 81 ? -11.703 1.597 22.569 1.00 96.06 81 GLN A C 1
ATOM 686 O O . GLN A 1 81 ? -12.602 1.638 23.398 1.00 96.06 81 GLN A O 1
ATOM 691 N N . PHE A 1 82 ? -11.856 1.050 21.362 1.00 95.88 82 PHE A N 1
ATOM 692 C CA . PHE A 1 82 ? -13.110 0.432 20.933 1.00 95.88 82 PHE A CA 1
ATOM 693 C C . PHE A 1 82 ? -13.435 -0.785 21.806 1.00 95.88 82 PHE A C 1
ATOM 695 O O . PHE A 1 82 ? -14.547 -0.881 22.307 1.00 95.88 82 PHE A O 1
ATOM 702 N N . ASP A 1 83 ? -12.438 -1.631 22.080 1.00 95.38 83 ASP A N 1
ATOM 703 C CA . ASP A 1 83 ? -12.550 -2.781 22.987 1.00 95.38 83 ASP A CA 1
ATOM 704 C C . ASP A 1 83 ? -12.978 -2.361 24.405 1.00 95.38 83 ASP A C 1
ATOM 706 O O . ASP A 1 83 ? -13.936 -2.893 24.960 1.00 95.38 83 ASP A O 1
ATOM 710 N N . LYS A 1 84 ? -12.341 -1.324 24.970 1.00 97.00 84 LYS A N 1
ATOM 711 C CA . LYS A 1 84 ? -12.713 -0.765 26.284 1.00 97.00 84 LYS A CA 1
ATOM 712 C C . LYS A 1 84 ? -14.136 -0.225 26.355 1.00 97.00 84 LYS A C 1
ATOM 714 O O . LYS A 1 84 ? -14.736 -0.227 27.425 1.00 97.00 84 LYS A O 1
ATOM 719 N N . GLU A 1 85 ? -14.618 0.313 25.246 1.00 96.44 85 GLU A N 1
ATOM 720 C CA . GLU A 1 85 ? -15.952 0.880 25.114 1.00 96.44 85 GLU A CA 1
ATOM 721 C C . GLU A 1 85 ? -16.976 -0.162 24.640 1.00 96.44 85 GLU A C 1
ATOM 723 O O . GLU A 1 85 ? -18.114 0.214 24.364 1.00 96.44 85 GLU A O 1
ATOM 728 N N . GLU A 1 86 ? -16.596 -1.442 24.553 1.00 96.56 86 GLU A N 1
ATOM 729 C CA . GLU A 1 86 ? -17.446 -2.544 24.082 1.00 96.56 86 GLU A CA 1
ATOM 730 C C . GLU A 1 86 ? -18.052 -2.268 22.689 1.00 96.56 86 GLU A C 1
ATOM 732 O O . GLU A 1 86 ? -19.197 -2.613 22.411 1.00 96.56 86 GLU A O 1
ATOM 737 N N . ILE A 1 87 ? -17.287 -1.605 21.811 1.00 97.25 87 ILE A N 1
ATOM 738 C CA . ILE A 1 87 ? -17.678 -1.315 20.426 1.00 97.25 87 ILE A CA 1
ATOM 739 C C . ILE A 1 87 ? -17.110 -2.399 19.512 1.00 97.25 87 ILE A C 1
ATOM 741 O O . ILE A 1 87 ? -15.901 -2.443 19.257 1.00 97.25 87 ILE A O 1
ATOM 745 N N . ASP A 1 88 ? -17.995 -3.215 18.946 1.00 95.56 88 ASP A N 1
ATOM 746 C CA . ASP A 1 88 ? -17.626 -4.178 17.913 1.00 95.56 88 ASP A CA 1
ATOM 747 C C . ASP A 1 88 ? -17.138 -3.458 16.648 1.00 95.56 88 ASP A C 1
ATOM 749 O O . ASP A 1 88 ? -17.799 -2.567 16.100 1.00 95.56 88 ASP A O 1
ATOM 753 N N . VAL A 1 89 ? -15.961 -3.860 16.158 1.00 93.62 89 VAL A N 1
ATOM 754 C CA . VAL A 1 89 ? -15.323 -3.230 15.000 1.00 93.62 89 VAL A CA 1
ATOM 755 C C . VAL A 1 89 ? -14.625 -4.216 14.090 1.00 93.62 89 VAL A C 1
ATOM 757 O O . VAL A 1 89 ? -13.922 -5.129 14.518 1.00 93.62 89 VAL A O 1
ATOM 760 N N . ILE A 1 90 ? -14.770 -3.972 12.791 1.00 91.25 90 ILE A N 1
ATOM 761 C CA . ILE A 1 90 ? -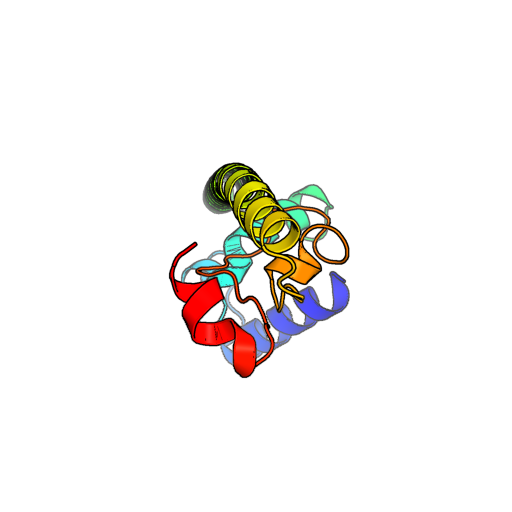14.086 -4.712 11.740 1.00 91.25 90 ILE A CA 1
ATOM 762 C C . ILE A 1 90 ? -13.207 -3.728 10.961 1.00 91.25 90 ILE A C 1
ATOM 764 O O . ILE A 1 90 ? -13.732 -2.866 10.249 1.00 91.25 90 ILE A O 1
ATOM 768 N N . PRO A 1 91 ? -11.867 -3.832 11.043 1.00 87.75 91 PRO A N 1
ATOM 769 C CA . PRO A 1 91 ? -10.990 -3.118 10.129 1.00 87.75 91 PRO A CA 1
ATOM 770 C C . PRO A 1 91 ? -11.304 -3.513 8.687 1.00 87.75 91 PRO A C 1
ATOM 772 O O . PRO A 1 91 ? -11.488 -4.691 8.382 1.00 87.75 91 PRO A O 1
ATOM 775 N N . LEU A 1 92 ? -11.341 -2.540 7.784 1.00 85.56 92 LEU A N 1
ATOM 776 C CA . LEU A 1 92 ? -11.605 -2.767 6.369 1.00 85.56 92 LEU A CA 1
ATOM 777 C C . LEU A 1 92 ? -10.371 -2.472 5.506 1.00 85.56 92 LEU A C 1
ATOM 779 O O . LEU A 1 92 ? -9.374 -1.881 5.934 1.00 85.56 92 LEU A O 1
ATOM 783 N N . LYS A 1 93 ? -10.470 -2.885 4.237 1.00 82.69 93 LYS A N 1
ATOM 784 C CA . LYS A 1 93 ? -9.532 -2.568 3.149 1.00 82.69 93 LYS A CA 1
ATOM 785 C C . LYS A 1 93 ? -8.064 -2.759 3.560 1.00 82.69 93 LYS A C 1
ATOM 787 O O . LYS A 1 93 ? -7.672 -3.821 4.026 1.00 82.69 93 LYS A O 1
ATOM 792 N N . GLY A 1 94 ? -7.225 -1.750 3.325 1.00 71.75 94 GLY A N 1
ATOM 793 C CA . GLY A 1 94 ? -5.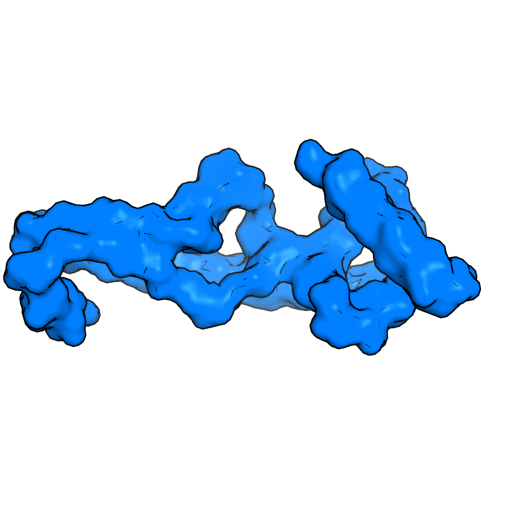781 -1.817 3.514 1.00 71.75 94 GLY A CA 1
ATOM 794 C C . GLY A 1 94 ? -5.357 -2.183 4.936 1.00 71.75 94 GLY A C 1
ATOM 795 O O . GLY A 1 94 ? -4.410 -2.949 5.098 1.00 71.75 94 GLY A O 1
ATOM 796 N N . ALA A 1 95 ? -6.101 -1.709 5.940 1.00 71.06 95 ALA A N 1
ATOM 797 C CA . ALA A 1 95 ? -5.830 -1.975 7.349 1.00 71.06 95 ALA A CA 1
ATOM 798 C C . ALA A 1 95 ? -5.999 -3.457 7.709 1.00 71.06 95 ALA A C 1
ATOM 800 O O . ALA A 1 95 ? -5.110 -4.038 8.322 1.00 71.06 95 ALA A O 1
ATOM 801 N N . ALA A 1 96 ? -7.074 -4.095 7.242 1.00 73.62 96 ALA A N 1
ATOM 802 C CA . ALA A 1 96 ? -7.310 -5.529 7.448 1.00 73.62 96 ALA A CA 1
ATOM 803 C C . ALA A 1 96 ? -6.284 -6.427 6.734 1.00 73.62 96 ALA A C 1
ATOM 805 O O . ALA A 1 96 ? -6.029 -7.567 7.122 1.00 73.62 96 ALA A O 1
ATOM 806 N N . LEU A 1 97 ? -5.718 -5.917 5.639 1.00 69.81 97 LEU A N 1
ATOM 807 C CA . LEU A 1 97 ? -4.877 -6.681 4.723 1.00 69.81 97 LEU A CA 1
ATOM 808 C C . LEU A 1 97 ? -3.372 -6.498 4.973 1.00 69.81 97 LEU A C 1
ATOM 810 O O . LEU A 1 97 ? -2.572 -7.216 4.370 1.00 69.81 97 LEU A O 1
ATOM 814 N N . LEU A 1 98 ? -2.986 -5.562 5.847 1.00 71.88 98 LEU A N 1
ATOM 815 C CA . LEU A 1 98 ? -1.595 -5.239 6.191 1.00 71.88 98 LEU A CA 1
ATOM 816 C C . LEU A 1 98 ? -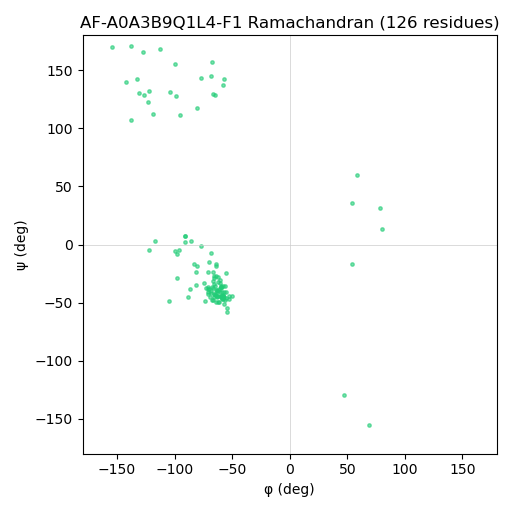0.812 -6.466 6.663 1.00 71.88 98 LEU A C 1
ATOM 818 O O . LEU A 1 98 ? 0.218 -6.799 6.073 1.00 71.88 98 LEU A O 1
ATOM 822 N N . GLU A 1 99 ? -1.332 -7.162 7.670 1.00 66.81 99 GLU A N 1
ATOM 823 C CA . GLU A 1 99 ? 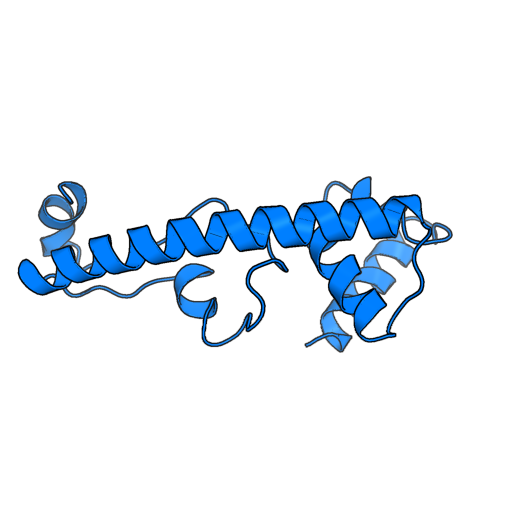-0.654 -8.310 8.280 1.00 66.81 99 GLU A CA 1
ATOM 824 C C . GLU A 1 99 ? -0.855 -9.609 7.480 1.00 66.81 99 GLU A C 1
ATOM 826 O O . GLU A 1 99 ? 0.058 -10.427 7.373 1.00 66.81 99 GLU A O 1
ATOM 831 N N . SER A 1 100 ? -2.029 -9.792 6.866 1.00 65.12 100 SER A N 1
ATOM 832 C CA . SER A 1 100 ? -2.426 -11.055 6.227 1.00 65.12 100 SER A CA 1
ATOM 833 C C . SER A 1 100 ? -2.000 -11.174 4.758 1.00 65.12 100 SER A C 1
ATOM 835 O O . SER A 1 100 ? -1.482 -12.215 4.340 1.00 65.12 100 SER A O 1
ATOM 837 N N . ILE A 1 101 ? -2.198 -10.116 3.960 1.00 62.53 101 ILE A N 1
ATOM 838 C CA . ILE A 1 101 ? -1.983 -10.136 2.505 1.00 62.53 101 ILE A CA 1
ATOM 839 C C . ILE A 1 101 ? -0.698 -9.419 2.118 1.00 62.53 101 ILE A C 1
ATOM 841 O O . ILE A 1 101 ? 0.074 -9.967 1.331 1.00 62.53 101 ILE A O 1
ATOM 845 N N . TYR A 1 102 ? -0.449 -8.210 2.626 1.00 64.19 102 TYR A N 1
ATOM 846 C CA . TYR A 1 102 ? 0.649 -7.407 2.091 1.00 64.19 102 TYR A CA 1
ATOM 847 C C . TYR A 1 102 ? 2.018 -7.909 2.531 1.00 64.19 102 TYR A C 1
ATOM 849 O O . TYR A 1 102 ? 2.939 -7.824 1.721 1.00 64.19 102 TYR A O 1
ATOM 857 N N . LYS A 1 103 ? 2.163 -8.467 3.746 1.00 70.81 103 LYS A N 1
ATOM 858 C CA . LYS A 1 103 ? 3.405 -9.030 4.341 1.00 70.81 103 LYS A CA 1
ATOM 859 C C . LYS A 1 103 ? 4.635 -8.095 4.363 1.00 70.81 103 LYS A C 1
ATOM 861 O O . LYS A 1 103 ? 5.590 -8.356 5.083 1.00 70.81 103 LYS A O 1
ATOM 866 N N . ARG A 1 104 ? 4.631 -7.014 3.581 1.00 81.56 104 ARG A N 1
ATOM 867 C CA . ARG A 1 104 ? 5.647 -5.978 3.413 1.00 81.56 104 ARG A CA 1
ATOM 868 C C . ARG A 1 104 ? 4.919 -4.632 3.358 1.00 81.56 104 ARG A C 1
ATOM 870 O O . ARG A 1 104 ? 4.261 -4.323 2.371 1.00 81.56 104 ARG A O 1
ATOM 877 N N . MET A 1 105 ? 5.025 -3.831 4.416 1.00 80.06 105 MET A N 1
ATOM 878 C CA . MET A 1 105 ? 4.242 -2.593 4.578 1.00 80.06 105 MET A CA 1
ATOM 879 C C . MET A 1 105 ? 4.514 -1.532 3.498 1.00 80.06 105 MET A C 1
ATOM 881 O O . MET A 1 105 ? 3.613 -0.793 3.115 1.00 80.06 105 MET A O 1
ATOM 885 N N . GLY A 1 106 ? 5.745 -1.460 2.983 1.00 85.00 106 GLY A N 1
ATOM 886 C CA . GLY A 1 106 ? 6.171 -0.408 2.056 1.00 85.00 106 GLY A CA 1
ATOM 887 C C . GLY A 1 106 ? 5.701 -0.552 0.609 1.00 85.00 106 GLY A C 1
ATOM 888 O O . GLY A 1 106 ? 6.035 0.295 -0.212 1.00 85.00 106 GLY A O 1
ATOM 889 N N . VAL A 1 107 ? 4.969 -1.614 0.254 1.00 83.25 107 VAL A N 1
ATOM 890 C CA . VAL A 1 107 ? 4.651 -1.906 -1.159 1.00 83.25 107 VAL A CA 1
ATOM 891 C C . VAL A 1 107 ? 3.481 -1.099 -1.707 1.00 83.25 107 VAL A C 1
ATOM 893 O O . VAL A 1 107 ? 3.390 -0.914 -2.920 1.00 83.25 107 VAL A O 1
ATOM 896 N N . ARG A 1 108 ? 2.584 -0.613 -0.842 1.00 75.62 108 ARG A N 1
ATOM 897 C CA . ARG A 1 108 ? 1.337 0.030 -1.257 1.00 75.62 108 ARG A CA 1
ATOM 898 C C . ARG A 1 108 ? 1.137 1.366 -0.548 1.00 75.62 108 ARG A C 1
ATOM 900 O O . ARG A 1 108 ? 1.178 1.449 0.679 1.00 75.62 108 ARG A O 1
ATOM 907 N N . PHE A 1 109 ? 0.835 2.401 -1.331 1.00 78.06 109 PHE A N 1
ATOM 908 C CA . PHE A 1 109 ? 0.262 3.630 -0.789 1.00 78.06 109 PHE A CA 1
ATOM 909 C C . PHE A 1 109 ? -1.139 3.343 -0.254 1.00 78.06 109 PHE A C 1
ATOM 911 O O . PHE A 1 109 ? -1.985 2.784 -0.955 1.00 78.06 109 PHE A O 1
ATOM 918 N N . MET A 1 110 ? -1.397 3.765 0.975 1.00 75.56 110 MET A N 1
ATOM 919 C CA . MET A 1 110 ? -2.754 3.896 1.502 1.00 75.56 110 MET A CA 1
ATOM 920 C C . MET A 1 110 ? -2.837 5.276 2.176 1.00 75.56 110 MET A C 1
ATOM 922 O O . MET A 1 110 ? -1.858 5.802 2.715 1.00 75.56 110 MET A O 1
ATOM 926 N N . SER A 1 111 ? -3.968 5.939 2.041 1.00 75.44 111 SER A N 1
ATOM 927 C CA . SER A 1 111 ? -4.156 7.300 2.555 1.00 75.44 111 SER A CA 1
ATOM 928 C C . SER A 1 111 ? -4.858 7.291 3.907 1.00 75.44 111 SER A C 1
ATOM 930 O O . SER A 1 111 ? -4.643 8.170 4.744 1.00 75.44 111 SER A O 1
ATOM 932 N N . ASP A 1 112 ? -5.673 6.269 4.117 1.00 83.12 112 ASP A N 1
ATOM 933 C CA . ASP A 1 112 ? -6.697 6.176 5.135 1.00 83.12 112 ASP A CA 1
ATOM 934 C C . ASP A 1 112 ? -6.722 4.787 5.783 1.00 83.12 112 ASP A C 1
ATOM 936 O O . ASP A 1 112 ? -6.017 3.850 5.396 1.00 83.12 112 ASP A O 1
ATOM 940 N N . VAL A 1 113 ? -7.504 4.713 6.853 1.00 82.81 113 VAL A N 1
ATOM 941 C CA . VAL A 1 113 ? -7.902 3.483 7.525 1.00 82.81 113 VAL A CA 1
ATOM 942 C C . VAL A 1 113 ? -9.415 3.536 7.599 1.00 82.81 113 VAL A C 1
ATOM 944 O O . VAL A 1 113 ? -9.975 4.528 8.059 1.00 82.81 113 VAL A O 1
ATOM 947 N N . ASP A 1 114 ? -10.054 2.471 7.144 1.00 88.31 114 ASP A N 1
ATOM 948 C CA . ASP A 1 114 ? -11.494 2.307 7.225 1.00 88.31 114 ASP A CA 1
ATOM 949 C C . ASP A 1 114 ? -11.809 1.319 8.347 1.00 88.31 114 ASP A C 1
ATOM 951 O O . ASP A 1 114 ? -11.227 0.232 8.399 1.00 88.31 114 ASP A O 1
ATOM 955 N N . LEU A 1 115 ? -12.735 1.690 9.224 1.00 91.44 115 LEU A N 1
ATOM 956 C CA . LEU A 1 115 ? -13.251 0.841 10.292 1.00 91.44 115 LEU A CA 1
ATOM 957 C C . LEU A 1 115 ? -14.765 0.736 10.119 1.00 91.44 115 LEU A C 1
ATOM 959 O O . LEU A 1 115 ? -15.433 1.747 9.909 1.00 91.44 115 LEU A O 1
ATOM 963 N N . LEU A 1 116 ? -15.292 -0.482 10.185 1.00 94.56 116 LEU A N 1
ATOM 964 C CA . LEU A 1 116 ? -16.723 -0.747 10.184 1.00 94.56 116 LEU A CA 1
ATOM 965 C C . LEU A 1 116 ? -17.190 -0.974 11.616 1.00 94.56 116 LEU A C 1
ATOM 967 O O . LEU A 1 116 ? -16.629 -1.822 12.304 1.00 94.56 116 LEU A O 1
ATOM 971 N N . VAL A 1 117 ? -18.222 -0.244 12.022 1.00 96.38 117 VAL A N 1
ATOM 972 C CA . VAL A 1 117 ? -18.906 -0.377 13.314 1.00 96.38 117 VAL A CA 1
ATOM 973 C C . VAL A 1 117 ? -20.402 -0.540 13.074 1.00 96.38 117 VAL A C 1
ATOM 975 O O . VAL A 1 117 ? -20.885 -0.264 11.973 1.00 96.38 117 VAL A O 1
ATOM 978 N N . HIS A 1 118 ? -21.143 -0.960 14.095 1.00 97.12 118 HIS A N 1
ATOM 979 C CA . HIS A 1 118 ? -22.600 -0.919 14.044 1.00 97.12 118 HIS A CA 1
ATOM 980 C C . HIS A 1 118 ? -23.119 0.525 14.053 1.00 97.12 118 HIS A C 1
ATOM 982 O O . HIS A 1 118 ? -22.577 1.393 14.736 1.00 97.12 118 HIS A O 1
ATOM 988 N N . ASP A 1 119 ? -24.215 0.776 13.332 1.00 96.88 119 ASP A N 1
ATOM 989 C CA . ASP A 1 119 ? -24.828 2.109 13.238 1.00 96.88 119 ASP A CA 1
ATOM 990 C C . ASP A 1 119 ? -25.189 2.687 14.615 1.00 96.88 119 ASP A C 1
ATOM 992 O O . ASP A 1 119 ? -25.038 3.888 14.848 1.00 96.88 119 ASP A O 1
ATOM 996 N N . ALA A 1 120 ? -25.622 1.827 15.544 1.00 97.38 120 ALA A N 1
ATOM 997 C CA . ALA A 1 120 ? -25.953 2.208 16.916 1.00 97.38 120 ALA A CA 1
ATOM 998 C C . ALA A 1 120 ? -24.754 2.807 17.674 1.00 97.38 120 ALA A C 1
ATOM 1000 O O . ALA A 1 120 ? -24.935 3.702 18.501 1.00 97.38 120 ALA A O 1
ATOM 1001 N N . ASP A 1 121 ? -23.536 2.375 17.341 1.00 97.06 121 ASP A N 1
ATOM 1002 C CA . ASP A 1 121 ? -22.302 2.799 18.000 1.00 97.06 121 ASP A CA 1
ATOM 1003 C C . ASP A 1 121 ? -21.597 3.942 17.270 1.00 97.06 121 ASP A C 1
ATOM 1005 O O . ASP A 1 121 ? -20.620 4.484 17.784 1.00 97.06 121 ASP A O 1
ATOM 1009 N N . PHE A 1 122 ? -22.089 4.373 16.104 1.00 95.44 122 PHE A N 1
ATOM 1010 C CA . PHE A 1 122 ? -21.419 5.369 15.265 1.00 95.44 122 PHE A CA 1
ATOM 1011 C C . PHE A 1 122 ? -21.067 6.659 16.023 1.00 95.44 122 PHE A C 1
ATOM 1013 O O . PHE A 1 122 ? -19.933 7.135 15.962 1.00 95.44 122 PHE A O 1
ATOM 1020 N N . VAL A 1 123 ? -22.019 7.212 16.787 1.00 96.06 123 VAL A N 1
ATOM 1021 C CA . VAL A 1 123 ? -21.812 8.450 17.566 1.00 96.06 123 VAL A CA 1
ATOM 1022 C C . VAL A 1 123 ? -20.801 8.247 18.697 1.00 96.06 123 VAL A C 1
ATOM 1024 O O . VAL A 1 123 ? -20.101 9.186 19.077 1.00 96.06 123 VAL A O 1
ATOM 1027 N N . LYS A 1 124 ? -20.737 7.037 19.259 1.00 95.19 124 LYS A N 1
ATOM 1028 C CA . LYS A 1 124 ? -19.785 6.680 20.312 1.00 95.19 124 LYS A CA 1
ATOM 1029 C C . LYS A 1 124 ? -18.383 6.525 19.719 1.00 95.19 124 LYS A C 1
ATOM 1031 O O . LYS A 1 124 ? -17.449 7.171 20.187 1.00 95.19 124 LYS A O 1
ATOM 1036 N N . ALA A 1 125 ? -18.274 5.770 18.628 1.00 94.50 125 ALA A N 1
ATOM 1037 C CA . ALA A 1 125 ? -17.043 5.537 17.886 1.00 94.50 125 ALA A CA 1
ATOM 1038 C C . ALA A 1 125 ? -16.429 6.837 17.342 1.00 94.50 125 ALA A C 1
ATOM 1040 O O . ALA A 1 125 ? -15.215 6.998 17.380 1.00 94.50 125 ALA A O 1
ATOM 1041 N N . SER A 1 126 ? -17.241 7.804 16.895 1.00 93.75 126 SER A N 1
ATOM 1042 C CA . SER A 1 126 ? -16.742 9.071 16.335 1.00 93.75 126 SER A CA 1
ATOM 1043 C C . SER A 1 126 ? -16.063 10.000 17.352 1.00 93.75 126 SER A C 1
ATOM 1045 O O . SER A 1 126 ? -15.585 11.068 16.972 1.00 93.75 126 SER A O 1
ATOM 1047 N N . ARG A 1 127 ? -16.107 9.669 18.648 1.00 94.12 127 ARG A N 1
ATOM 1048 C CA . ARG A 1 127 ? -15.513 10.462 19.740 1.00 94.12 127 ARG A CA 1
ATOM 1049 C C . ARG A 1 127 ? -14.163 9.918 20.208 1.00 94.12 127 ARG A C 1
ATOM 1051 O O . ARG A 1 127 ? -13.536 10.553 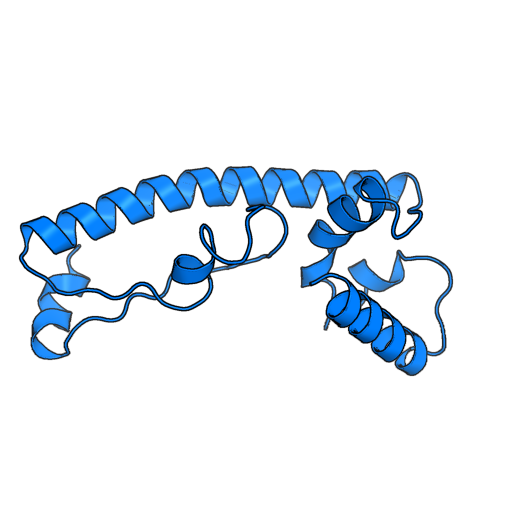21.054 1.00 94.12 127 ARG A O 1
ATOM 1058 N N . ILE A 1 128 ? -13.758 8.765 19.681 1.00 89.56 128 ILE A N 1
ATOM 1059 C CA . ILE A 1 128 ? -12.461 8.123 19.909 1.00 89.56 128 ILE A CA 1
ATOM 1060 C C . ILE A 1 128 ? -11.454 8.651 18.882 1.00 89.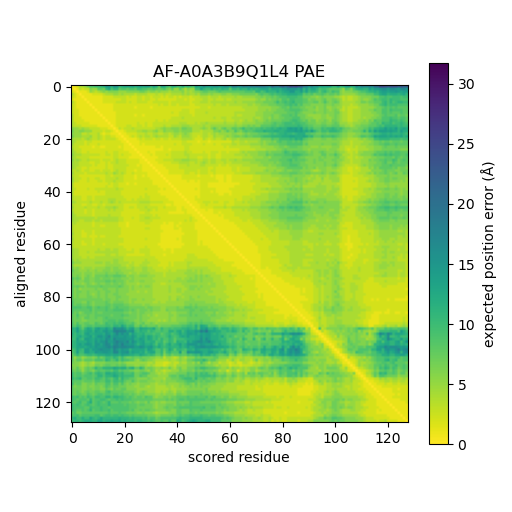56 128 ILE A C 1
ATOM 1062 O O . ILE A 1 128 ? -10.312 8.972 19.287 1.00 89.56 128 ILE A O 1
#

Solvent-accessible surface area (backbone atoms only — not comparable to full-atom values): 7434 Å² total; per-residue (Å²): 119,65,66,63,53,52,51,49,52,48,56,52,34,58,75,67,72,58,67,80,82,65,72,60,42,67,72,32,91,86,52,31,67,48,38,24,34,50,35,54,39,35,76,72,66,76,50,85,69,54,74,70,56,41,52,52,15,41,53,46,16,52,53,39,28,56,52,45,59,56,48,50,55,52,48,53,52,51,53,51,51,30,58,74,67,72,47,68,72,44,64,31,72,69,60,53,32,44,78,78,69,56,77,47,70,23,41,57,83,75,95,74,74,51,74,47,62,53,79,90,44,45,75,62,60,74,74,112

Sequence (128 aa):
MYQSLLGLLQKRKDALGNPTGWSWVIKDPVINFITPTLHILEKDGHLILSTDLRRHSEELYWNLTAFWMRREHKMKWILH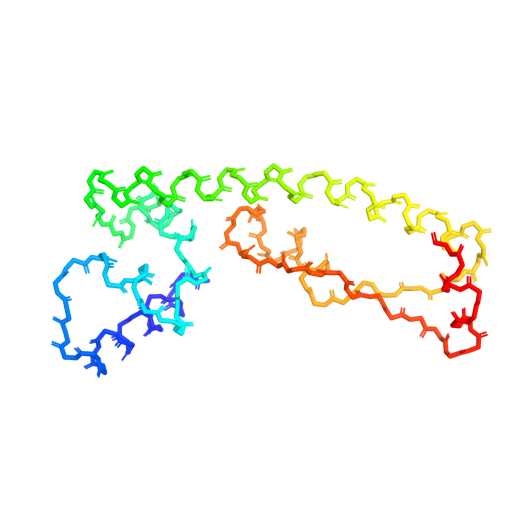QFDKEEIDVIPLKGAALLESIYKRMGVRFMSDVDLLVHDADFVKASRI

Secondary structure (DSSP, 8-state):
-HHHHHHHHHHHHHHTT--SSSTHHHH-TTTGGGHHHHHHHHHTTS----HHHHHHHHHHHHHHHHHHHHHHHHHHHHHHHHHHTT--EEEEHHHHHIIIIISSGGGS-----EEEE-GGGHHHHTT-